Protein AF-A0AAP0Q1I3-F1 (afdb_monomer)

Organism: NCBI:txid152371

pLDDT: mean 79.06, std 11.84, range [41.38, 90.19]

Radius of gyration: 14.37 Å; Cα contacts (8 Å, |Δi|>4): 58; chains: 1; bounding box: 31×28×37 Å

Foldseek 3Di:
DVVCVVVQQVDWDQDPVRDIDGPVVVDDDQDDELPDDPVSLVVSVVVQVVVQVVCVVPDDDDGDDDPDHDDD

Sequence (72 aa):
MAEVLMDFPQLTRTLPDGREESVMKRTTLVANTSNMPVAAREASIYTGITIAEYLRYGLQCRMMVILLLVEV

Structure (mmCIF, N/CA/C/O backbone):
data_AF-A0AAP0Q1I3-F1
#
_entry.id   AF-A0AAP0Q1I3-F1
#
loop_
_atom_site.group_PDB
_atom_site.id
_atom_site.type_symbol
_atom_site.label_atom_id
_atom_site.label_alt_id
_atom_site.label_comp_id
_atom_site.label_asym_id
_atom_site.label_entity_id
_atom_site.label_seq_id
_atom_site.pdbx_PDB_ins_code
_atom_site.Cartn_x
_atom_site.Cartn_y
_atom_site.Cartn_z
_atom_site.occupancy
_atom_site.B_iso_or_equiv
_atom_site.auth_seq_id
_atom_site.auth_comp_id
_atom_site.auth_asym_id
_atom_site.auth_atom_id
_atom_site.pdbx_PDB_model_num
ATOM 1 N N . MET A 1 1 ? 8.737 -8.496 -1.115 1.00 65.75 1 MET A N 1
ATOM 2 C CA . MET A 1 1 ? 7.341 -8.052 -1.367 1.00 65.75 1 MET A CA 1
ATOM 3 C C . MET A 1 1 ? 6.327 -9.162 -1.108 1.00 65.75 1 MET A C 1
ATOM 5 O O . MET A 1 1 ? 5.335 -8.889 -0.450 1.00 65.75 1 MET A O 1
ATOM 9 N N . ALA A 1 2 ? 6.555 -10.393 -1.584 1.00 72.81 2 ALA A N 1
ATOM 10 C CA . ALA A 1 2 ? 5.644 -11.516 -1.329 1.00 72.81 2 ALA A CA 1
ATOM 11 C C . ALA A 1 2 ? 5.421 -11.791 0.173 1.00 72.81 2 ALA A C 1
ATOM 13 O O . ALA A 1 2 ? 4.282 -11.970 0.580 1.00 72.81 2 ALA A O 1
ATOM 14 N N . GLU A 1 3 ? 6.474 -11.716 0.992 1.00 79.00 3 GLU A N 1
ATOM 15 C CA . GLU A 1 3 ? 6.390 -11.892 2.455 1.00 79.00 3 GLU A CA 1
ATOM 16 C C . GLU A 1 3 ? 5.439 -10.883 3.112 1.00 79.00 3 GLU A C 1
ATOM 18 O O . GLU A 1 3 ? 4.513 -11.270 3.807 1.00 79.00 3 GLU A O 1
ATOM 23 N N . VAL A 1 4 ? 5.554 -9.593 2.777 1.00 79.19 4 VAL A N 1
ATOM 24 C CA . VAL A 1 4 ? 4.646 -8.540 3.274 1.00 79.19 4 VAL 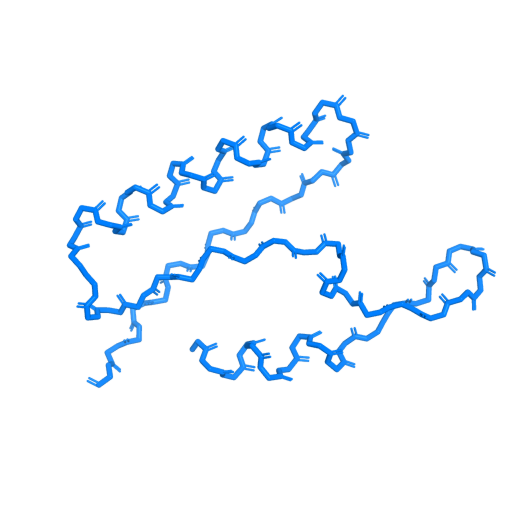A CA 1
ATOM 25 C C . VAL A 1 4 ? 3.181 -8.850 2.949 1.00 79.19 4 VAL A C 1
ATOM 27 O O . VAL A 1 4 ? 2.302 -8.625 3.777 1.00 79.19 4 VAL A O 1
ATOM 30 N N . LEU A 1 5 ? 2.908 -9.392 1.760 1.00 79.94 5 LEU A N 1
ATOM 31 C CA . LEU A 1 5 ? 1.555 -9.782 1.356 1.00 79.94 5 LEU A CA 1
ATOM 32 C C . LEU A 1 5 ? 1.047 -11.036 2.086 1.00 79.94 5 LEU A C 1
ATOM 34 O O . LEU A 1 5 ? -0.166 -11.198 2.206 1.00 79.94 5 LEU A O 1
ATOM 38 N N . MET A 1 6 ? 1.940 -11.903 2.569 1.00 84.12 6 MET A N 1
ATOM 39 C CA . MET A 1 6 ? 1.596 -13.097 3.350 1.00 84.12 6 MET A CA 1
ATOM 40 C C . MET A 1 6 ? 1.439 -12.793 4.845 1.00 84.12 6 MET A C 1
ATOM 42 O O . MET A 1 6 ? 0.537 -13.336 5.484 1.00 84.12 6 MET A O 1
ATOM 46 N N . ASP A 1 7 ? 2.261 -11.892 5.382 1.00 85.12 7 ASP A N 1
ATOM 47 C CA . ASP A 1 7 ? 2.332 -11.597 6.814 1.00 85.12 7 ASP A CA 1
ATOM 48 C C . ASP A 1 7 ? 1.257 -10.597 7.253 1.00 85.12 7 ASP A C 1
ATOM 50 O O . ASP A 1 7 ? 0.636 -10.751 8.305 1.00 85.12 7 ASP A O 1
ATOM 54 N N . PHE A 1 8 ? 0.980 -9.572 6.440 1.00 82.81 8 PHE A N 1
ATOM 55 C CA . PHE A 1 8 ? 0.043 -8.506 6.815 1.00 82.81 8 PHE A CA 1
ATOM 56 C C . PHE A 1 8 ? -1.393 -8.991 7.069 1.00 82.81 8 PHE A C 1
ATOM 58 O O . PHE A 1 8 ? -2.018 -8.488 8.006 1.00 82.81 8 PHE A O 1
ATOM 65 N N . PRO A 1 9 ? -1.949 -9.950 6.303 1.00 84.75 9 PRO A N 1
ATOM 66 C CA . PRO A 1 9 ? -3.257 -10.519 6.610 1.00 84.75 9 PRO A CA 1
ATOM 67 C C . PRO A 1 9 ? -3.325 -11.207 7.978 1.00 84.75 9 PRO A C 1
ATOM 69 O O . PRO A 1 9 ? -4.393 -11.188 8.594 1.00 84.75 9 PRO A O 1
ATOM 72 N N . GLN A 1 10 ? -2.212 -11.776 8.457 1.00 86.25 10 GLN A N 1
ATOM 73 C CA . GLN A 1 10 ? -2.140 -12.465 9.751 1.00 86.25 10 GLN A CA 1
ATOM 74 C C . GLN A 1 10 ? -2.084 -11.498 10.937 1.00 86.25 10 GLN A C 1
ATOM 76 O O . GLN A 1 10 ? -2.447 -11.868 12.051 1.00 86.25 10 GLN A O 1
ATOM 81 N N . LEU A 1 11 ? -1.668 -10.249 10.711 1.00 86.50 11 LEU A N 1
ATOM 82 C CA . LEU A 1 11 ? -1.670 -9.220 11.743 1.00 86.50 11 LEU A CA 1
ATOM 83 C C . LEU A 1 11 ? -3.108 -8.774 12.032 1.00 86.50 11 LEU A C 1
ATOM 85 O O . LEU A 1 11 ? -3.782 -8.179 11.184 1.00 86.50 11 LEU A O 1
ATOM 89 N N . THR A 1 12 ? -3.567 -9.026 13.255 1.00 88.75 12 THR A N 1
ATOM 90 C CA . THR A 1 12 ? -4.851 -8.548 13.771 1.00 88.75 12 THR A CA 1
ATOM 91 C C . THR A 1 12 ? -4.650 -7.420 14.773 1.00 88.75 12 THR A C 1
ATOM 93 O O . THR A 1 12 ? -3.625 -7.301 15.446 1.00 88.75 12 THR A O 1
AT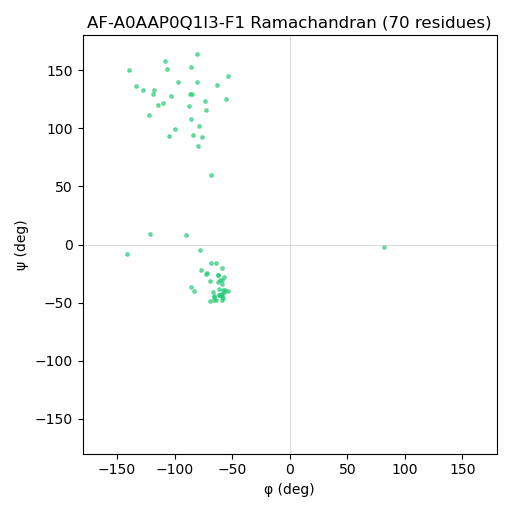OM 96 N N . ARG A 1 13 ? -5.645 -6.541 14.852 1.00 85.19 13 ARG A N 1
ATOM 97 C CA . ARG A 1 13 ? -5.725 -5.477 15.844 1.00 85.19 13 ARG A CA 1
ATOM 98 C C . ARG A 1 13 ? -7.071 -5.553 16.543 1.00 85.19 13 ARG A C 1
ATOM 100 O O . ARG A 1 13 ? -8.110 -5.586 15.886 1.00 85.19 13 ARG A O 1
ATOM 107 N N . THR A 1 14 ? -7.050 -5.470 17.867 1.00 88.06 14 THR A N 1
ATOM 108 C CA . THR A 1 14 ? -8.257 -5.256 18.666 1.00 88.06 14 THR A CA 1
ATOM 109 C C . THR A 1 14 ? -8.726 -3.808 18.514 1.00 88.06 14 THR A C 1
ATOM 111 O O . THR A 1 14 ? -7.975 -2.848 18.725 1.00 88.06 14 THR A O 1
ATOM 114 N N . LEU A 1 15 ? -9.971 -3.645 18.086 1.00 85.06 15 LEU A N 1
ATOM 115 C CA . LEU A 1 15 ? -10.645 -2.364 17.943 1.00 85.06 15 LEU A CA 1
ATOM 116 C C . LEU A 1 15 ? -11.182 -1.871 19.302 1.00 85.06 15 LEU A C 1
ATOM 118 O O . LEU A 1 15 ? -11.307 -2.660 20.239 1.00 85.06 15 LEU A O 1
ATOM 122 N N . PRO A 1 16 ? -11.535 -0.576 19.430 1.00 82.38 16 PRO A N 1
ATOM 123 C CA . PRO A 1 16 ? -12.084 -0.019 20.674 1.00 82.38 16 PRO A CA 1
ATOM 124 C C . PRO A 1 16 ? -13.378 -0.688 21.161 1.00 82.38 16 PRO A C 1
ATOM 126 O O . PRO A 1 16 ? -13.721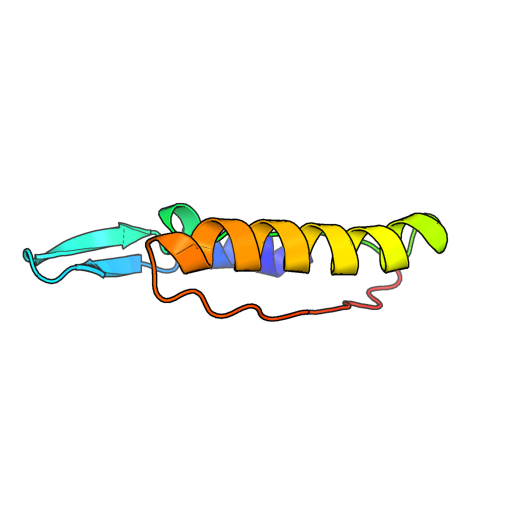 -0.577 22.331 1.00 82.38 16 PRO A O 1
ATOM 129 N N . ASP A 1 17 ? -14.095 -1.372 20.270 1.00 87.00 17 ASP A N 1
ATOM 130 C CA . ASP A 1 17 ? -15.315 -2.130 20.560 1.00 87.00 17 ASP A CA 1
ATOM 131 C C . ASP A 1 17 ? -15.043 -3.602 20.937 1.00 87.00 17 ASP A C 1
ATOM 133 O O . ASP A 1 17 ? -15.977 -4.395 21.049 1.00 87.00 17 ASP A O 1
ATOM 137 N N . GLY A 1 18 ? -13.772 -3.975 21.124 1.00 86.94 18 GLY A N 1
ATOM 138 C CA . GLY A 1 18 ? -13.338 -5.313 21.529 1.00 86.94 18 GLY A CA 1
ATOM 139 C C . GLY A 1 18 ? -13.241 -6.330 20.391 1.00 86.94 18 GLY A C 1
ATOM 140 O O . GLY A 1 18 ? -12.830 -7.462 20.634 1.00 86.94 18 GLY A O 1
ATOM 141 N N . ARG A 1 19 ? -13.586 -5.964 19.148 1.00 88.31 19 ARG A N 1
ATOM 142 C CA . ARG A 1 19 ? -13.494 -6.879 18.001 1.00 88.31 19 ARG A CA 1
ATOM 143 C C . ARG A 1 19 ? -12.071 -6.953 17.467 1.00 88.31 19 ARG A C 1
ATOM 145 O O . ARG A 1 19 ? -11.400 -5.933 17.335 1.00 88.31 19 ARG A O 1
ATOM 152 N N . GLU A 1 20 ? -11.630 -8.148 17.094 1.00 87.44 20 GLU A N 1
ATOM 153 C CA . GLU A 1 20 ? -10.385 -8.314 16.348 1.00 87.44 20 GLU A CA 1
ATOM 154 C C . GLU A 1 20 ? -10.626 -8.137 14.851 1.00 87.44 20 GLU A C 1
ATOM 156 O O . GLU A 1 20 ? -11.523 -8.741 14.260 1.00 87.44 20 GLU A O 1
ATOM 161 N N . GLU A 1 21 ? -9.812 -7.292 14.225 1.00 87.81 21 GLU A N 1
ATOM 162 C CA . GLU A 1 21 ? -9.877 -7.035 12.796 1.00 87.81 21 GLU A CA 1
ATOM 163 C C . GLU A 1 21 ? -8.476 -7.084 12.177 1.00 87.81 21 GLU A C 1
ATOM 165 O O . GLU A 1 21 ? -7.518 -6.555 12.740 1.00 87.81 21 GLU A O 1
ATOM 170 N N . SER A 1 22 ? -8.347 -7.728 11.012 1.00 87.44 22 SER A N 1
ATOM 171 C CA . SER A 1 22 ? -7.080 -7.757 10.272 1.00 87.44 22 SER A CA 1
ATOM 172 C C . SER A 1 22 ? -6.675 -6.348 9.843 1.00 87.44 22 SER A C 1
ATOM 174 O O . SER A 1 22 ? -7.497 -5.574 9.336 1.00 87.44 22 SER A O 1
ATOM 176 N N . VAL A 1 23 ? -5.388 -6.034 9.997 1.00 86.56 23 VAL A N 1
ATOM 177 C CA . VAL A 1 23 ? -4.808 -4.732 9.641 1.00 86.56 23 VAL A CA 1
ATOM 178 C C . VAL A 1 23 ? -5.020 -4.419 8.153 1.00 86.56 23 VAL A C 1
ATOM 180 O O . VAL A 1 23 ? -5.261 -3.265 7.795 1.00 86.56 23 VAL A O 1
ATOM 183 N N . MET A 1 24 ? -5.076 -5.447 7.298 1.00 86.00 24 MET A N 1
ATOM 184 C CA . MET A 1 24 ? -5.298 -5.309 5.855 1.00 86.00 24 MET A CA 1
ATOM 185 C C . MET A 1 24 ? -6.587 -4.575 5.476 1.00 86.00 24 MET A C 1
ATOM 187 O O . MET A 1 24 ? -6.622 -3.909 4.447 1.00 86.00 24 MET A O 1
ATOM 191 N N . LYS A 1 25 ? -7.638 -4.614 6.304 1.00 84.38 25 LYS A N 1
ATOM 192 C CA . LYS A 1 25 ? -8.886 -3.889 6.005 1.00 84.38 25 LYS A CA 1
ATOM 193 C C . LYS A 1 25 ? -8.750 -2.366 6.077 1.00 84.38 25 LYS A C 1
ATOM 195 O O . LYS A 1 25 ? -9.626 -1.651 5.600 1.00 84.38 25 LYS A O 1
ATOM 200 N N . ARG A 1 26 ? -7.679 -1.862 6.693 1.00 83.56 26 ARG A N 1
ATOM 201 C CA . ARG A 1 26 ? -7.410 -0.425 6.874 1.00 83.56 26 ARG A CA 1
ATOM 202 C C . ARG A 1 26 ? -6.087 0.005 6.243 1.00 83.56 26 ARG A C 1
ATOM 204 O O . ARG A 1 26 ? -5.652 1.135 6.450 1.00 83.56 26 ARG A O 1
ATOM 211 N N . THR A 1 27 ? -5.452 -0.876 5.475 1.00 85.75 27 THR A N 1
ATOM 212 C CA . THR A 1 27 ? -4.169 -0.624 4.819 1.00 85.75 27 THR A CA 1
ATOM 213 C C . THR A 1 27 ? -4.344 -0.719 3.310 1.00 85.75 27 THR A C 1
ATOM 215 O O . THR A 1 27 ? -4.884 -1.690 2.797 1.00 85.75 27 THR A O 1
ATOM 218 N N . THR A 1 28 ? -3.872 0.295 2.586 1.00 84.50 28 THR A N 1
ATOM 219 C CA . THR A 1 28 ? -3.735 0.244 1.125 1.00 84.50 28 THR A CA 1
ATOM 220 C C . THR A 1 28 ? -2.267 0.020 0.788 1.00 84.50 28 THR A C 1
ATOM 222 O O . THR A 1 28 ? -1.409 0.748 1.284 1.00 84.50 28 THR A O 1
ATOM 225 N N . LEU A 1 29 ? -1.976 -0.982 -0.042 1.00 85.44 29 LEU A N 1
ATOM 226 C CA . LEU A 1 29 ? -0.622 -1.307 -0.486 1.00 85.44 29 LEU A CA 1
ATOM 227 C C . LEU A 1 29 ? -0.474 -0.967 -1.968 1.00 85.44 29 LEU A C 1
ATOM 229 O O . LEU A 1 29 ? -1.188 -1.511 -2.807 1.00 85.44 29 LEU A O 1
ATOM 233 N N . VAL A 1 30 ? 0.485 -0.099 -2.289 1.00 83.88 30 VAL A N 1
ATOM 234 C CA . VAL A 1 30 ? 0.934 0.128 -3.667 1.00 83.88 30 VAL A CA 1
ATOM 235 C C . VAL A 1 30 ? 2.219 -0.667 -3.854 1.00 83.88 30 VAL A C 1
ATOM 237 O O . VAL A 1 30 ? 3.287 -0.261 -3.401 1.00 83.88 30 VAL A O 1
ATOM 240 N N . ALA A 1 31 ? 2.105 -1.846 -4.460 1.00 83.06 31 ALA A N 1
ATOM 241 C CA . ALA A 1 31 ? 3.235 -2.738 -4.670 1.00 83.06 31 ALA A CA 1
ATOM 242 C C . ALA A 1 31 ? 3.940 -2.393 -5.983 1.00 83.06 31 ALA A C 1
ATOM 244 O O . ALA A 1 31 ? 3.342 -2.501 -7.054 1.00 83.06 31 ALA A O 1
ATOM 245 N N . ASN A 1 32 ? 5.218 -2.022 -5.903 1.00 78.62 32 ASN A N 1
ATOM 246 C CA . ASN A 1 32 ? 6.082 -1.916 -7.069 1.00 78.62 32 ASN A CA 1
ATOM 247 C C . ASN A 1 32 ? 7.253 -2.900 -6.944 1.00 78.62 32 ASN A C 1
ATOM 249 O O . ASN A 1 32 ? 7.846 -3.013 -5.874 1.00 78.62 32 ASN A O 1
ATOM 253 N N . THR A 1 33 ? 7.549 -3.655 -8.000 1.00 77.69 33 THR A N 1
ATOM 254 C CA . THR A 1 33 ? 8.646 -4.630 -8.030 1.00 77.69 33 THR A CA 1
ATOM 255 C C . THR A 1 33 ? 9.769 -4.114 -8.919 1.00 77.69 33 THR A C 1
ATOM 257 O O . THR A 1 33 ? 9.560 -3.270 -9.788 1.00 77.69 33 THR A O 1
ATOM 260 N N . SER A 1 34 ? 10.988 -4.614 -8.719 1.00 70.62 34 SER A N 1
ATOM 261 C CA . SER A 1 34 ? 12.154 -4.129 -9.466 1.00 70.62 34 SER A CA 1
ATOM 262 C C . SER A 1 34 ? 12.072 -4.347 -10.982 1.00 70.62 34 SER A C 1
ATOM 264 O O . SER A 1 34 ? 12.662 -3.584 -11.744 1.00 70.62 34 SER A O 1
ATOM 266 N N . ASN A 1 35 ? 11.317 -5.359 -11.406 1.00 79.88 35 ASN A N 1
ATOM 267 C CA . ASN A 1 35 ? 11.121 -5.704 -12.807 1.00 79.88 35 ASN A CA 1
ATOM 268 C C . ASN A 1 35 ? 10.114 -4.780 -13.526 1.00 79.88 35 ASN A C 1
ATOM 270 O O . ASN A 1 35 ? 9.893 -4.921 -14.726 1.00 79.88 35 ASN A O 1
ATOM 274 N N . MET A 1 36 ? 9.464 -3.845 -12.821 1.00 81.25 36 MET A N 1
ATOM 275 C CA . MET A 1 36 ? 8.549 -2.893 -13.454 1.00 81.25 36 MET A CA 1
ATOM 276 C C . MET A 1 36 ? 9.277 -1.657 -14.012 1.00 81.25 36 MET A C 1
ATOM 278 O O . MET A 1 36 ? 10.329 -1.268 -13.493 1.00 81.25 36 MET A O 1
ATOM 282 N N . PRO A 1 37 ? 8.725 -1.008 -15.063 1.00 82.38 37 PRO A N 1
ATOM 283 C CA . PRO A 1 37 ? 9.343 0.156 -15.694 1.00 82.38 37 PRO A CA 1
ATOM 284 C C . PRO A 1 37 ? 9.674 1.264 -14.690 1.00 82.38 37 PRO A C 1
ATOM 286 O O . PRO A 1 37 ? 8.905 1.520 -13.765 1.00 82.38 37 PRO A O 1
ATOM 289 N N . VAL A 1 38 ? 10.776 1.987 -14.909 1.00 81.94 38 VAL A N 1
ATOM 290 C CA . VAL A 1 38 ? 11.197 3.106 -14.038 1.00 81.94 38 VAL A CA 1
ATOM 291 C C . VAL A 1 38 ? 10.076 4.137 -13.864 1.00 81.94 38 VAL A C 1
ATOM 293 O O . VAL A 1 38 ? 9.799 4.551 -12.741 1.00 81.94 38 VAL A O 1
ATOM 296 N N . ALA A 1 39 ? 9.339 4.446 -14.935 1.00 83.81 39 ALA A N 1
ATOM 297 C CA . ALA A 1 39 ? 8.176 5.333 -14.879 1.00 83.81 39 ALA A CA 1
ATOM 298 C C . ALA A 1 39 ? 7.082 4.840 -13.912 1.00 83.81 39 ALA A C 1
ATOM 300 O O . ALA A 1 39 ? 6.434 5.643 -13.246 1.00 83.81 39 ALA A O 1
ATOM 301 N N . ALA A 1 40 ? 6.893 3.522 -13.779 1.00 81.50 40 ALA A N 1
ATOM 302 C CA . ALA A 1 40 ? 5.937 2.957 -12.832 1.00 81.50 40 ALA A CA 1
ATOM 303 C C . ALA A 1 40 ? 6.390 3.154 -11.377 1.00 81.50 40 ALA A C 1
ATOM 305 O O . ALA A 1 40 ? 5.542 3.307 -10.498 1.00 81.50 40 ALA A O 1
ATOM 306 N N . ARG A 1 41 ? 7.704 3.177 -11.104 1.00 80.88 41 ARG A N 1
ATOM 307 C CA . ARG A 1 41 ? 8.233 3.461 -9.758 1.00 80.88 41 ARG A CA 1
ATOM 308 C C . ARG A 1 41 ? 7.909 4.891 -9.343 1.00 80.88 41 ARG A C 1
ATOM 310 O O . ARG A 1 41 ? 7.359 5.095 -8.264 1.00 80.88 41 ARG A O 1
ATOM 317 N N . GLU A 1 42 ? 8.157 5.855 -10.222 1.00 83.88 42 GLU A N 1
ATOM 318 C CA . GLU A 1 42 ? 7.822 7.260 -9.968 1.00 83.88 42 GLU A CA 1
ATOM 319 C C . GLU A 1 42 ? 6.309 7.455 -9.833 1.00 83.88 42 GLU A C 1
ATOM 321 O O . GLU A 1 42 ? 5.839 8.007 -8.838 1.00 83.88 42 GLU A O 1
ATOM 326 N N . ALA A 1 43 ? 5.528 6.901 -10.766 1.00 85.00 43 ALA A N 1
ATOM 327 C CA . ALA A 1 43 ? 4.071 6.964 -10.718 1.00 85.00 43 ALA A CA 1
ATOM 328 C C . ALA A 1 43 ? 3.501 6.354 -9.426 1.00 85.00 43 ALA A C 1
ATOM 330 O O . ALA A 1 43 ? 2.590 6.929 -8.837 1.00 85.00 43 ALA A O 1
ATOM 331 N N . SER A 1 44 ? 4.063 5.241 -8.937 1.00 85.75 44 SER A N 1
ATOM 332 C CA . SER A 1 44 ? 3.577 4.569 -7.724 1.00 85.75 44 SER A CA 1
ATOM 333 C C . SER A 1 44 ? 3.682 5.431 -6.462 1.00 85.75 44 SER A C 1
ATOM 335 O O . SER A 1 44 ? 2.808 5.356 -5.596 1.00 85.75 44 SER A O 1
ATOM 337 N N . ILE A 1 45 ? 4.692 6.304 -6.382 1.00 85.00 45 ILE A N 1
ATOM 338 C CA . ILE A 1 45 ? 4.840 7.257 -5.277 1.00 85.00 45 ILE A CA 1
ATOM 339 C C . ILE A 1 45 ? 3.733 8.307 -5.354 1.00 85.00 45 ILE A C 1
ATOM 341 O O . ILE A 1 45 ? 3.039 8.537 -4.363 1.00 85.00 45 ILE A O 1
ATOM 345 N N . TYR A 1 46 ? 3.519 8.899 -6.532 1.00 89.06 46 TYR A N 1
ATOM 346 C CA . TYR A 1 46 ? 2.469 9.899 -6.725 1.00 89.06 46 TYR A CA 1
ATOM 347 C C . TYR A 1 46 ? 1.078 9.324 -6.467 1.00 89.06 46 TYR A C 1
ATOM 349 O O . TYR A 1 46 ? 0.297 9.938 -5.748 1.00 89.06 46 TYR A O 1
ATOM 357 N N . THR A 1 47 ? 0.790 8.115 -6.956 1.00 88.06 47 THR A N 1
ATOM 358 C CA . THR A 1 47 ? -0.465 7.413 -6.659 1.00 88.06 47 THR A CA 1
ATOM 359 C C . THR A 1 47 ? -0.642 7.196 -5.156 1.00 88.06 47 THR A C 1
ATOM 361 O O . THR A 1 47 ? -1.722 7.457 -4.628 1.00 88.06 47 THR A O 1
ATOM 364 N N . GLY A 1 48 ? 0.413 6.778 -4.448 1.00 87.69 48 GLY A N 1
ATOM 365 C CA . GLY A 1 48 ? 0.382 6.639 -2.993 1.00 87.69 48 GLY A CA 1
ATOM 366 C C . GLY A 1 48 ? 0.050 7.955 -2.282 1.00 87.69 48 GLY A C 1
ATOM 367 O O . GLY A 1 48 ? -0.785 7.960 -1.379 1.00 87.69 48 GLY A O 1
ATOM 368 N N . ILE A 1 49 ? 0.641 9.072 -2.726 1.00 88.38 49 ILE A N 1
ATOM 369 C CA . ILE A 1 49 ? 0.389 10.408 -2.164 1.00 88.38 49 ILE A CA 1
ATOM 370 C C . ILE A 1 49 ? -1.054 10.832 -2.432 1.00 88.38 49 ILE A C 1
ATOM 372 O O . ILE A 1 49 ? -1.730 11.289 -1.516 1.00 88.38 49 ILE A O 1
ATOM 376 N N . THR A 1 50 ? -1.558 10.643 -3.652 1.00 90.19 50 THR A N 1
ATOM 377 C CA . THR A 1 50 ? -2.943 10.986 -4.002 1.00 90.19 50 THR A CA 1
ATOM 378 C C . THR A 1 50 ? -3.946 10.218 -3.145 1.00 90.19 50 THR A C 1
ATOM 380 O O . THR A 1 50 ? -4.899 10.810 -2.645 1.00 90.19 50 THR A O 1
ATOM 383 N N . ILE A 1 51 ? -3.721 8.919 -2.923 1.00 88.25 51 ILE A N 1
ATOM 384 C CA . ILE A 1 51 ? -4.572 8.108 -2.044 1.00 88.25 51 ILE A CA 1
ATOM 385 C C . ILE A 1 51 ? -4.462 8.591 -0.593 1.00 88.25 51 ILE A C 1
ATOM 387 O O . ILE A 1 51 ? -5.479 8.733 0.083 1.00 88.25 51 ILE A O 1
ATOM 391 N N . ALA A 1 52 ? -3.249 8.862 -0.105 1.00 86.88 52 ALA A N 1
ATOM 392 C CA . ALA A 1 52 ? -3.038 9.331 1.260 1.00 86.88 52 ALA A CA 1
ATOM 393 C C . ALA A 1 52 ? -3.724 10.681 1.519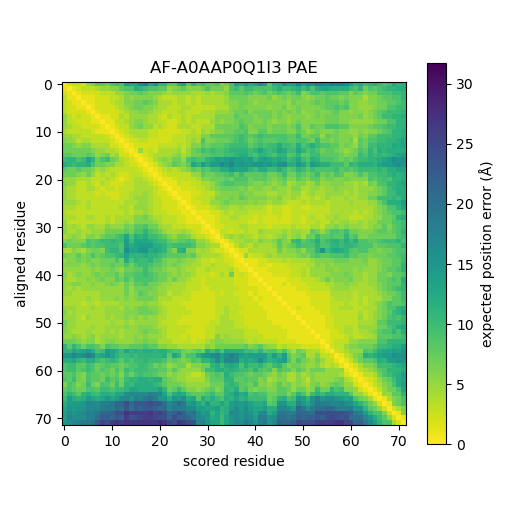 1.00 86.88 52 ALA A C 1
ATOM 395 O O . ALA A 1 52 ? -4.392 10.834 2.540 1.00 86.88 52 ALA A O 1
ATOM 396 N N . GLU A 1 53 ? -3.612 11.627 0.585 1.00 86.38 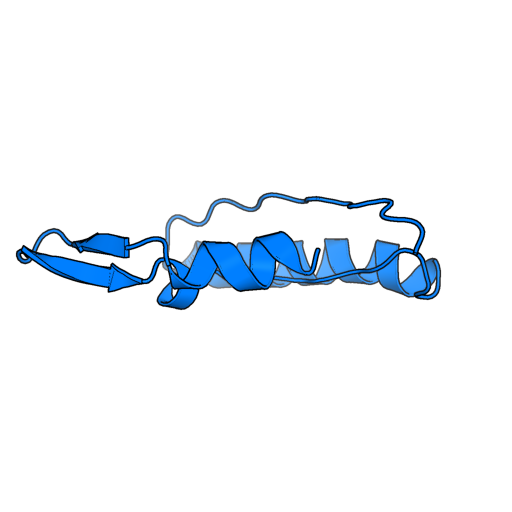53 GLU A N 1
ATOM 397 C CA . GLU A 1 53 ? -4.285 12.925 0.660 1.00 86.38 53 GLU A CA 1
ATOM 398 C C . GLU A 1 53 ? -5.805 12.775 0.554 1.00 86.38 53 GLU A C 1
ATOM 400 O O . GLU A 1 53 ? -6.527 13.379 1.342 1.00 86.38 53 GLU A O 1
ATOM 405 N N . TYR A 1 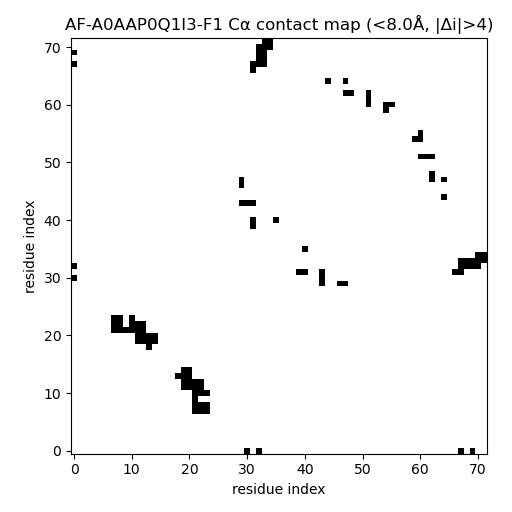54 ? -6.308 11.897 -0.321 1.00 87.94 54 TYR A N 1
ATOM 406 C CA . TYR A 1 54 ? -7.739 11.592 -0.380 1.00 87.94 54 TYR A CA 1
ATOM 407 C C . TYR A 1 54 ? -8.273 11.074 0.965 1.00 87.94 54 TYR A C 1
ATOM 409 O O . TYR A 1 54 ? -9.297 11.546 1.458 1.00 87.94 54 TYR A O 1
ATOM 417 N N . LEU A 1 55 ? -7.559 10.144 1.604 1.00 85.56 55 LEU A N 1
ATOM 418 C CA . LEU A 1 55 ? -7.976 9.585 2.891 1.00 85.56 55 LEU A CA 1
ATOM 419 C C . LEU A 1 55 ? -7.801 10.574 4.060 1.00 85.56 55 LEU A C 1
ATOM 421 O O . LEU A 1 55 ? -8.541 10.495 5.044 1.00 85.56 55 LEU A O 1
ATOM 425 N N . ARG A 1 56 ? -6.883 11.543 3.947 1.00 84.38 56 ARG A N 1
ATOM 426 C CA . ARG A 1 56 ? -6.637 12.584 4.961 1.00 84.38 56 ARG A CA 1
ATOM 427 C C . ARG A 1 56 ? -7.847 13.487 5.202 1.00 84.38 56 ARG A C 1
ATOM 429 O O . ARG A 1 56 ? -7.998 14.002 6.308 1.00 84.38 56 ARG A O 1
ATOM 436 N N . TYR A 1 57 ? -8.729 13.643 4.214 1.00 76.44 57 TYR A N 1
ATOM 437 C CA . TYR A 1 57 ? -9.949 14.447 4.349 1.00 76.44 57 TYR A CA 1
ATOM 438 C C . TYR A 1 57 ? -10.948 13.906 5.385 1.00 76.44 57 TYR A C 1
ATOM 440 O O . TYR A 1 57 ? -11.832 14.648 5.806 1.00 76.44 57 TYR A O 1
ATOM 448 N N . GLY A 1 58 ? -10.818 12.648 5.823 1.00 72.50 58 GLY A N 1
ATOM 449 C CA . GLY A 1 58 ? -11.727 12.055 6.812 1.00 72.50 58 GLY A CA 1
ATOM 450 C C . GLY A 1 58 ? -11.079 11.132 7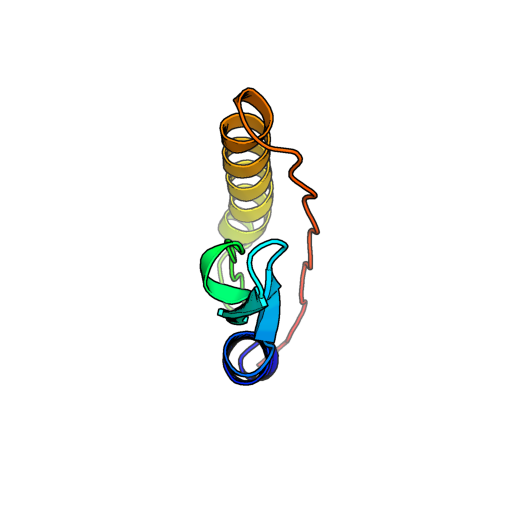.843 1.00 72.50 58 GLY A C 1
ATOM 451 O O . GLY A 1 58 ? -11.750 10.722 8.788 1.00 72.50 58 GLY A O 1
ATOM 452 N N . LEU A 1 59 ? -9.798 10.784 7.695 1.00 76.06 59 LEU A N 1
ATOM 453 C CA . LEU A 1 59 ? -9.095 9.838 8.561 1.00 76.06 59 LEU A CA 1
ATOM 454 C C . LEU A 1 59 ? -7.663 10.311 8.848 1.00 76.06 59 LEU A C 1
ATOM 456 O O . LEU A 1 59 ? -7.011 10.948 8.023 1.00 76.06 59 LEU A O 1
ATOM 460 N N . GLN A 1 60 ? -7.129 9.952 10.020 1.00 73.56 60 GLN A N 1
ATOM 461 C CA . GLN A 1 60 ? -5.699 10.106 10.301 1.00 73.56 60 GLN A CA 1
ATOM 462 C C . GLN A 1 60 ? -4.919 9.003 9.578 1.00 73.56 60 GLN A C 1
ATOM 464 O O . GLN A 1 60 ? -4.744 7.901 10.099 1.00 73.56 60 GLN A O 1
ATOM 469 N N . CYS A 1 61 ? -4.455 9.300 8.368 1.00 72.62 61 CYS A N 1
ATOM 470 C CA . CYS A 1 61 ? -3.654 8.381 7.568 1.00 72.62 61 CYS A CA 1
ATOM 471 C C . CYS A 1 61 ? -2.157 8.670 7.715 1.00 72.62 61 CYS A C 1
ATOM 473 O O . CYS A 1 61 ? -1.725 9.821 7.757 1.00 72.62 61 CYS A O 1
ATOM 475 N N . ARG A 1 62 ? -1.352 7.605 7.786 1.00 75.56 62 ARG A N 1
ATOM 476 C CA . ARG A 1 62 ? 0.111 7.673 7.701 1.00 75.56 62 ARG A CA 1
ATOM 477 C C . ARG A 1 62 ? 0.539 6.957 6.435 1.00 75.56 62 ARG A C 1
ATOM 479 O O . ARG A 1 62 ? 0.260 5.772 6.275 1.00 75.56 62 ARG A O 1
ATOM 486 N N . MET A 1 63 ? 1.201 7.688 5.549 1.00 73.62 63 MET A N 1
ATOM 487 C CA . MET A 1 63 ? 1.806 7.114 4.358 1.00 73.62 63 MET A CA 1
ATOM 488 C C . MET A 1 63 ? 3.208 6.616 4.699 1.00 73.62 63 MET A C 1
ATOM 490 O O . MET A 1 63 ? 4.008 7.353 5.272 1.00 73.62 63 MET A O 1
ATOM 494 N N . MET A 1 64 ? 3.502 5.373 4.329 1.00 71.50 64 MET A N 1
ATOM 495 C CA . MET A 1 64 ? 4.842 4.806 4.397 1.00 71.50 64 MET A CA 1
ATOM 496 C C . MET A 1 64 ? 5.232 4.357 2.993 1.00 71.50 64 MET A C 1
ATOM 498 O O . MET A 1 64 ? 4.636 3.436 2.441 1.00 71.50 64 MET A O 1
ATOM 502 N N . VAL A 1 65 ? 6.204 5.050 2.402 1.00 61.78 65 VAL A N 1
ATOM 503 C CA . VAL A 1 65 ? 6.758 4.678 1.100 1.00 61.78 65 VAL A CA 1
ATOM 504 C C . VAL A 1 65 ? 7.843 3.650 1.344 1.00 61.78 65 VAL A C 1
ATOM 506 O O . VAL A 1 65 ? 8.912 3.980 1.851 1.00 61.78 65 VAL A O 1
ATOM 509 N N . ILE A 1 66 ? 7.570 2.402 0.984 1.00 55.66 66 ILE A N 1
ATOM 510 C CA . ILE A 1 66 ? 8.589 1.360 0.946 1.00 55.66 66 ILE A CA 1
ATOM 511 C C . ILE A 1 66 ? 8.930 1.127 -0.524 1.00 55.66 66 ILE A C 1
ATOM 513 O O . ILE A 1 66 ? 8.266 0.357 -1.216 1.00 55.66 66 ILE A O 1
ATOM 517 N N . LEU A 1 67 ? 9.962 1.818 -1.014 1.00 52.66 67 LEU A N 1
ATOM 518 C CA . LEU A 1 67 ? 10.534 1.539 -2.327 1.00 52.66 67 LEU A CA 1
ATOM 519 C C . LEU A 1 67 ? 11.448 0.314 -2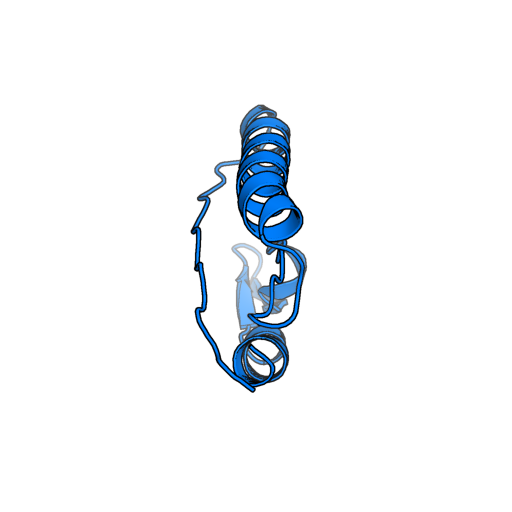.196 1.00 52.66 67 LEU A C 1
ATOM 521 O O . LEU A 1 67 ? 12.646 0.432 -1.953 1.00 52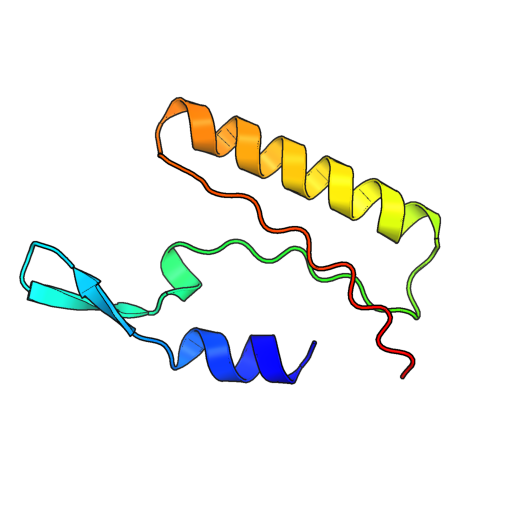.66 67 LEU A O 1
ATOM 525 N N . LEU A 1 68 ? 10.871 -0.882 -2.282 1.00 49.16 68 LEU A N 1
ATOM 526 C CA . LEU A 1 68 ? 11.639 -2.122 -2.212 1.00 49.16 68 LEU A CA 1
ATOM 527 C C . LEU A 1 68 ? 12.313 -2.383 -3.566 1.00 49.16 68 LEU A C 1
ATOM 529 O O . LEU A 1 68 ? 11.686 -2.865 -4.510 1.00 49.16 68 LEU A O 1
ATOM 533 N N . LEU A 1 69 ? 13.616 -2.094 -3.637 1.00 44.12 69 LEU A N 1
ATOM 534 C CA . LEU A 1 69 ? 14.543 -2.615 -4.648 1.00 44.12 69 LEU A CA 1
ATOM 535 C C . LEU A 1 69 ? 14.745 -4.128 -4.439 1.00 44.12 69 LEU A C 1
ATOM 537 O O . LEU A 1 69 ? 15.845 -4.583 -4.153 1.00 44.12 69 LEU A O 1
ATOM 541 N N . VAL A 1 70 ? 13.675 -4.922 -4.509 1.00 43.56 70 VAL A N 1
ATOM 542 C CA . VAL A 1 70 ? 13.813 -6.383 -4.528 1.00 43.56 70 VAL A CA 1
ATOM 543 C C . VAL A 1 70 ? 14.083 -6.765 -5.963 1.00 43.56 70 VAL A C 1
ATOM 545 O O . VAL A 1 70 ? 13.132 -6.873 -6.736 1.00 43.56 70 VAL A O 1
ATOM 548 N N . GLU A 1 71 ? 15.356 -6.891 -6.330 1.00 41.38 71 GLU A N 1
ATOM 549 C CA . GLU A 1 71 ? 15.748 -7.681 -7.500 1.00 41.38 71 GLU A CA 1
ATOM 550 C C . GLU A 1 71 ? 15.176 -9.091 -7.317 1.00 41.38 71 GLU A C 1
ATOM 552 O O . GLU A 1 71 ? 15.319 -9.685 -6.246 1.00 41.38 71 GLU A O 1
ATOM 557 N N . VAL A 1 72 ? 14.410 -9.546 -8.309 1.00 47.16 72 VAL A N 1
ATOM 558 C CA . VAL A 1 72 ? 14.016 -10.955 -8.424 1.00 47.16 72 VAL A CA 1
ATOM 559 C C . VAL A 1 72 ? 15.117 -11.659 -9.194 1.00 47.16 72 VAL A C 1
ATOM 561 O O . VAL A 1 72 ? 15.551 -11.060 -10.204 1.00 47.16 72 VAL A O 1
#

Mean predicted aligned error: 6.84 Å

Secondary structure (DSSP, 8-state):
-HHHHHHGGG-EEE-TTS-EEEGGGG-------TTS-HHHHHHHHHHHHHHHHHHHTTS-------------

InterPro domains:
  IPR000194 ATPase, F1/V1/A1 complex, alpha/beta subunit, nucleotide-binding domain [PF00006] (15-65)
  IPR022878 V-type ATP synthase catalytic alpha chain [PTHR43607] (1-64)
  IPR027417 P-loop containing nucleoside triphosphate hydrolase [G3DSA:3.40.50.300] (1-64)
  IPR027417 P-loop containing nucleoside triphosphate hydrolase [SSF52540] (12-57)

Solvent-accessible surface area (backbone atoms only — not comparable to full-atom values): 4704 Å² total; per-residue (Å²): 112,71,62,61,69,62,50,41,62,71,41,67,41,75,44,100,87,71,47,76,41,46,48,52,85,81,54,87,84,85,87,66,57,53,90,51,58,72,69,54,56,58,48,49,53,53,52,51,49,54,52,42,57,61,45,48,80,81,41,97,67,83,86,78,88,77,84,51,80,50,77,127